Protein AF-A0A1W1H951-F1 (afdb_monomer_lite)

Radius of gyration: 13.01 Å; chains: 1; bounding box: 38×18×32 Å

Sequence (59 aa):
MPVISYEEGLLERLQDPEYASAYIAEALMDGDQEVIRIAFQDVINANKLSLEINSKEAA

Structure (mmCIF, N/CA/C/O backbone):
data_AF-A0A1W1H951-F1
#
_entry.id   AF-A0A1W1H951-F1
#
loop_
_atom_site.group_PDB
_atom_site.id
_atom_site.type_symbol
_atom_site.label_atom_id
_atom_site.label_alt_id
_atom_site.label_comp_id
_atom_site.label_asym_id
_atom_site.label_entity_id
_atom_site.label_seq_id
_atom_site.pdbx_PDB_ins_code
_atom_site.Cartn_x
_atom_site.Cartn_y
_atom_site.Cartn_z
_atom_site.occupancy
_atom_site.B_iso_or_equiv
_atom_site.auth_seq_id
_atom_site.auth_comp_id
_atom_site.auth_asym_id
_atom_site.auth_atom_id
_atom_site.pdbx_PDB_model_num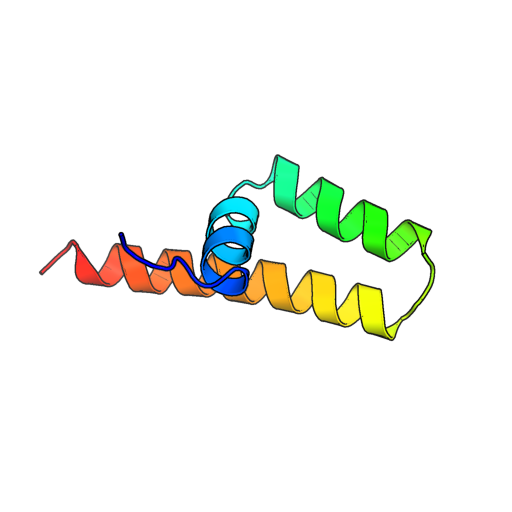
ATOM 1 N N . MET A 1 1 ? -26.639 3.357 -7.921 1.00 43.84 1 MET A N 1
ATOM 2 C CA . MET A 1 1 ? -25.390 2.570 -7.921 1.00 43.84 1 MET A CA 1
ATOM 3 C C . MET A 1 1 ? -24.335 3.479 -7.329 1.00 43.84 1 MET A C 1
ATOM 5 O O . MET A 1 1 ? -24.189 4.564 -7.885 1.00 43.84 1 MET A O 1
ATOM 9 N N . PRO A 1 2 ? -23.710 3.161 -6.184 1.00 49.69 2 PRO A N 1
ATOM 10 C CA . PRO A 1 2 ? -22.608 3.988 -5.723 1.00 49.69 2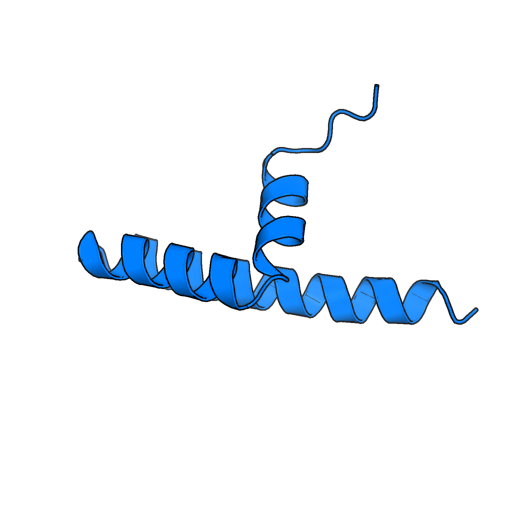 PRO A CA 1
ATOM 11 C C . PRO A 1 2 ? -21.508 3.872 -6.779 1.00 49.69 2 PRO A C 1
ATOM 13 O O . PRO A 1 2 ? -21.093 2.771 -7.136 1.00 49.69 2 PRO A O 1
ATOM 16 N N . VAL A 1 3 ? -21.126 5.004 -7.361 1.00 50.97 3 VAL A N 1
ATOM 17 C CA . VAL A 1 3 ? -19.929 5.094 -8.190 1.00 50.97 3 VAL A CA 1
ATOM 18 C C . VAL A 1 3 ? -18.793 5.022 -7.185 1.00 50.97 3 VAL A C 1
ATOM 20 O O . VAL A 1 3 ? -18.392 6.047 -6.647 1.00 50.97 3 VAL A O 1
ATOM 23 N N . ILE A 1 4 ? -18.387 3.807 -6.815 1.00 56.47 4 ILE A N 1
ATOM 24 C CA . ILE A 1 4 ? -17.200 3.625 -5.986 1.00 56.47 4 ILE A CA 1
ATOM 25 C C . ILE A 1 4 ? -16.075 4.202 -6.834 1.00 56.47 4 ILE A C 1
ATOM 27 O O . ILE A 1 4 ? -15.791 3.689 -7.922 1.00 56.47 4 ILE A O 1
ATOM 31 N N . SER A 1 5 ? -15.536 5.343 -6.408 1.00 68.31 5 SER A N 1
ATOM 32 C CA . SER A 1 5 ? -14.404 5.955 -7.089 1.00 68.31 5 SER A CA 1
ATOM 33 C C . SER A 1 5 ? -13.320 4.893 -7.194 1.00 68.31 5 SER A C 1
ATOM 35 O O . SER A 1 5 ? -13.039 4.204 -6.217 1.00 68.31 5 SER A O 1
ATOM 37 N N . TYR A 1 6 ? -12.739 4.732 -8.382 1.00 64.31 6 TYR A N 1
ATOM 38 C CA . TYR A 1 6 ? -11.691 3.741 -8.652 1.00 64.31 6 TYR A CA 1
ATOM 39 C C . TYR A 1 6 ? -10.597 3.737 -7.566 1.00 64.31 6 TYR A C 1
ATOM 41 O O . TYR A 1 6 ? -10.121 2.686 -7.154 1.00 64.31 6 TYR A O 1
ATOM 49 N N . GLU A 1 7 ? -10.284 4.924 -7.052 1.00 71.06 7 GLU A N 1
ATOM 50 C CA . GLU A 1 7 ? -9.352 5.169 -5.955 1.00 71.06 7 GLU A CA 1
ATOM 51 C C . GLU A 1 7 ? -9.816 4.571 -4.614 1.00 71.06 7 GLU A C 1
ATOM 53 O O . GLU A 1 7 ? -9.044 3.920 -3.923 1.00 71.06 7 GLU A O 1
ATOM 58 N N . GLU A 1 8 ? -11.098 4.699 -4.272 1.00 72.38 8 GLU A N 1
ATOM 59 C CA . GLU A 1 8 ? -11.679 4.157 -3.037 1.00 72.38 8 GLU A CA 1
ATOM 60 C C . GLU A 1 8 ? -11.681 2.619 -3.057 1.00 72.38 8 GLU A C 1
ATOM 62 O O . GLU A 1 8 ? -11.307 1.974 -2.079 1.00 72.38 8 GLU A O 1
ATOM 67 N N . GLY A 1 9 ? -11.989 2.027 -4.218 1.00 79.62 9 GLY A N 1
ATOM 68 C CA . GLY A 1 9 ? -11.905 0.578 -4.421 1.00 79.62 9 GLY A CA 1
ATOM 69 C C . GLY A 1 9 ? -10.469 0.046 -4.440 1.00 79.62 9 GLY A C 1
ATOM 70 O O . GLY A 1 9 ? -10.226 -1.088 -4.033 1.00 79.62 9 GLY A O 1
ATOM 71 N N . LEU A 1 10 ? -9.501 0.850 -4.887 1.00 81.94 10 LEU A N 1
ATOM 72 C CA . LEU A 1 10 ? -8.085 0.499 -4.806 1.00 81.94 10 LEU A CA 1
ATOM 73 C C . LEU A 1 10 ? -7.609 0.507 -3.349 1.00 81.94 10 LEU A C 1
ATOM 75 O O . LEU A 1 10 ? -6.996 -0.460 -2.906 1.00 81.94 10 LEU A O 1
ATOM 79 N N . LEU A 1 11 ? -7.939 1.555 -2.593 1.00 83.81 11 LEU A N 1
ATOM 80 C CA . LEU A 1 11 ? -7.543 1.693 -1.192 1.00 83.81 11 LEU A CA 1
ATOM 81 C C . LEU A 1 11 ? -8.150 0.598 -0.308 1.00 83.81 11 LEU A C 1
ATOM 83 O O . LEU A 1 11 ? -7.464 0.104 0.578 1.00 83.81 11 LEU A O 1
ATOM 87 N N . GLU A 1 12 ? -9.388 0.164 -0.562 1.00 82.06 12 GLU A N 1
ATOM 88 C CA . GLU A 1 12 ? -9.989 -0.977 0.144 1.00 82.06 12 GLU A CA 1
ATOM 89 C C . GLU A 1 12 ? -9.195 -2.272 -0.086 1.00 82.06 12 GLU A C 1
ATOM 91 O O . GLU A 1 12 ? -8.887 -2.997 0.857 1.00 82.06 12 GLU A O 1
ATOM 96 N N . ARG A 1 13 ? -8.781 -2.532 -1.330 1.00 85.06 13 ARG A N 1
ATOM 97 C CA . ARG A 1 13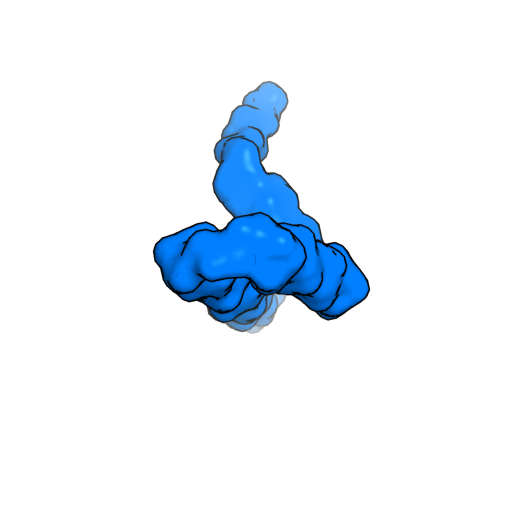 ? -8.003 -3.731 -1.682 1.00 85.06 13 ARG A CA 1
ATOM 98 C C . ARG A 1 13 ? -6.582 -3.678 -1.132 1.00 85.06 13 ARG A C 1
ATOM 100 O O . ARG A 1 13 ? -6.049 -4.708 -0.745 1.00 85.06 13 ARG A O 1
ATOM 107 N N . LEU A 1 14 ? -5.989 -2.490 -1.040 1.00 88.31 14 LEU A N 1
ATOM 108 C CA . LEU A 1 14 ? -4.669 -2.275 -0.440 1.00 88.31 14 LEU A CA 1
ATOM 109 C C . LEU A 1 14 ? -4.648 -2.435 1.091 1.00 88.31 14 LEU A C 1
ATOM 111 O O . LEU A 1 14 ? -3.568 -2.409 1.680 1.00 88.31 14 LEU A O 1
ATOM 115 N N . GLN A 1 15 ? -5.801 -2.613 1.747 1.00 84.81 15 GLN A N 1
ATOM 116 C CA . GLN A 1 15 ? -5.838 -3.046 3.149 1.00 84.81 15 GLN A CA 1
ATOM 117 C C . GLN A 1 15 ? -5.465 -4.524 3.300 1.00 84.81 15 GLN A C 1
ATOM 119 O O . GLN A 1 15 ? -5.008 -4.932 4.367 1.00 84.81 15 GLN A 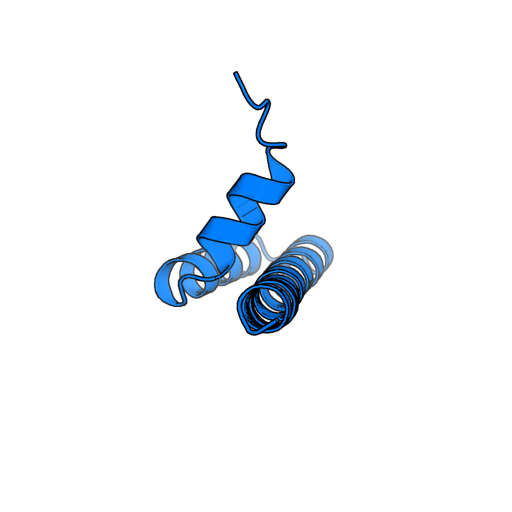O 1
ATOM 124 N N . ASP A 1 16 ? -5.638 -5.322 2.244 1.00 88.06 16 ASP A N 1
ATOM 125 C CA . ASP A 1 16 ? -5.188 -6.703 2.241 1.00 88.06 16 ASP A CA 1
ATOM 126 C C . ASP A 1 16 ? -3.652 -6.753 2.110 1.00 88.06 16 ASP A C 1
ATOM 128 O O . ASP A 1 16 ? -3.089 -6.206 1.154 1.00 88.06 16 ASP A O 1
ATOM 132 N N . PRO A 1 17 ? -2.943 -7.386 3.060 1.00 84.44 17 PRO A N 1
ATOM 133 C CA . PRO A 1 17 ? -1.485 -7.386 3.073 1.00 84.44 17 PRO A CA 1
ATOM 134 C C . PRO A 1 17 ? -0.877 -8.163 1.898 1.00 84.44 17 PRO A C 1
ATOM 136 O O . PRO A 1 17 ? 0.208 -7.798 1.437 1.00 84.44 17 PRO A O 1
ATOM 139 N N . GLU A 1 18 ? -1.551 -9.200 1.385 1.00 89.31 18 GLU A N 1
ATOM 140 C CA . GLU A 1 18 ? -1.077 -9.937 0.209 1.00 89.31 18 GLU A CA 1
ATOM 141 C C . GLU A 1 18 ? -1.193 -9.059 -1.040 1.00 89.31 18 GLU A C 1
ATOM 143 O O . GLU A 1 18 ? -0.210 -8.895 -1.769 1.00 89.31 18 GLU A O 1
ATOM 148 N N . TYR A 1 19 ? -2.340 -8.405 -1.235 1.00 89.62 19 TYR A N 1
ATOM 149 C CA . TYR A 1 19 ? -2.559 -7.481 -2.347 1.00 89.62 19 TYR A CA 1
ATOM 150 C C . TYR A 1 19 ? -1.613 -6.272 -2.299 1.00 89.62 19 TYR A C 1
ATOM 152 O O . TYR A 1 19 ? -1.005 -5.924 -3.312 1.00 89.62 19 TYR A O 1
ATOM 160 N N . ALA A 1 20 ? -1.418 -5.662 -1.126 1.00 90.00 20 ALA A N 1
ATOM 161 C CA . ALA A 1 20 ? -0.489 -4.546 -0.945 1.00 90.00 20 ALA A CA 1
ATOM 162 C C . ALA A 1 20 ? 0.959 -4.933 -1.283 1.00 90.00 20 ALA A C 1
ATOM 164 O O . ALA A 1 20 ? 1.676 -4.173 -1.938 1.00 90.00 20 ALA A O 1
ATOM 165 N N . SER A 1 21 ? 1.391 -6.127 -0.864 1.00 89.94 21 SER A N 1
ATOM 166 C CA . SER A 1 21 ? 2.739 -6.619 -1.157 1.00 89.94 21 SER A CA 1
ATOM 167 C C . SER A 1 21 ? 2.957 -6.864 -2.653 1.00 89.94 21 SER A C 1
ATOM 169 O O . SER A 1 21 ? 4.006 -6.490 -3.179 1.00 89.94 21 SER A O 1
ATOM 171 N N . ALA A 1 22 ? 1.956 -7.414 -3.349 1.00 92.38 22 ALA A N 1
ATOM 172 C CA . ALA A 1 22 ? 1.993 -7.611 -4.794 1.00 92.38 22 ALA A CA 1
ATOM 173 C C . ALA A 1 22 ? 2.032 -6.269 -5.543 1.00 92.38 22 ALA A C 1
ATOM 175 O O . ALA A 1 22 ? 2.889 -6.082 -6.401 1.00 92.38 22 ALA A O 1
ATOM 176 N N . TYR A 1 23 ? 1.197 -5.307 -5.143 1.00 90.19 23 TYR A N 1
ATOM 177 C CA . TYR A 1 23 ? 1.142 -3.971 -5.743 1.00 90.19 23 TYR A CA 1
ATOM 178 C C . TYR A 1 23 ? 2.477 -3.214 -5.628 1.00 90.19 23 TYR A C 1
ATOM 180 O O . TYR A 1 23 ? 2.972 -2.654 -6.606 1.00 90.19 23 TYR A O 1
ATOM 188 N N . ILE A 1 24 ? 3.118 -3.250 -4.452 1.00 90.19 24 ILE A N 1
ATOM 189 C CA . ILE A 1 24 ? 4.459 -2.671 -4.271 1.00 90.19 24 ILE A CA 1
ATOM 190 C C . ILE A 1 24 ? 5.501 -3.443 -5.095 1.00 90.19 24 ILE A C 1
ATOM 192 O O . ILE A 1 24 ? 6.398 -2.830 -5.671 1.00 90.19 24 ILE A O 1
ATOM 196 N N . ALA A 1 25 ? 5.412 -4.775 -5.161 1.00 92.06 25 ALA A N 1
ATOM 197 C CA . ALA A 1 25 ? 6.348 -5.585 -5.936 1.00 92.06 25 ALA A CA 1
ATOM 198 C C . ALA A 1 25 ? 6.274 -5.276 -7.439 1.00 92.06 25 ALA A C 1
ATOM 200 O O . ALA A 1 25 ? 7.318 -5.165 -8.077 1.00 92.06 25 ALA A O 1
ATOM 201 N N . GLU A 1 26 ? 5.077 -5.078 -7.990 1.00 91.38 26 GLU A N 1
ATOM 202 C CA . GLU A 1 26 ? 4.884 -4.646 -9.379 1.00 91.38 26 GLU A CA 1
ATOM 203 C C . GLU A 1 26 ? 5.516 -3.270 -9.630 1.00 91.38 26 GLU A C 1
ATOM 205 O O . GLU A 1 26 ? 6.285 -3.111 -10.578 1.00 91.38 26 GLU A O 1
ATOM 210 N N . ALA A 1 27 ? 5.292 -2.305 -8.731 1.00 91.44 27 ALA A N 1
ATOM 211 C CA . ALA A 1 27 ? 5.920 -0.985 -8.810 1.00 91.44 27 ALA A CA 1
ATOM 212 C C . ALA A 1 27 ? 7.458 -1.055 -8.734 1.00 91.44 27 ALA A C 1
ATOM 214 O O . ALA A 1 27 ? 8.161 -0.333 -9.439 1.00 91.44 27 ALA A O 1
ATOM 215 N N . LEU A 1 28 ? 8.003 -1.950 -7.905 1.00 89.88 28 LEU A N 1
ATOM 216 C CA . LEU A 1 28 ? 9.446 -2.179 -7.801 1.00 89.88 28 LEU A CA 1
ATOM 217 C C . LEU A 1 28 ? 10.039 -2.807 -9.070 1.00 89.88 28 LEU A C 1
ATOM 219 O O . LEU A 1 28 ? 11.185 -2.507 -9.403 1.00 89.88 28 LEU A O 1
ATOM 223 N N . MET A 1 29 ? 9.290 -3.669 -9.767 1.00 91.06 29 MET A N 1
ATOM 224 C CA . MET A 1 29 ? 9.735 -4.285 -11.024 1.00 91.06 29 MET A CA 1
ATOM 225 C C . MET A 1 29 ? 9.804 -3.283 -12.179 1.00 91.06 29 MET A C 1
ATOM 227 O O . MET A 1 29 ? 10.674 -3.425 -13.036 1.00 91.06 29 MET A O 1
ATOM 231 N N . ASP A 1 30 ? 8.928 -2.277 -12.186 1.00 88.12 30 ASP A N 1
ATOM 232 C CA . ASP A 1 30 ? 8.951 -1.189 -13.171 1.00 88.12 30 ASP A CA 1
ATOM 233 C C . ASP A 1 30 ? 10.225 -0.328 -13.044 1.00 88.12 30 ASP A C 1
ATOM 235 O O . ASP A 1 30 ? 10.748 0.198 -14.024 1.00 88.12 30 ASP A O 1
ATOM 239 N N . GLY A 1 31 ? 10.794 -0.253 -11.833 1.00 83.62 31 GLY A N 1
ATOM 240 C CA . GLY A 1 31 ? 12.063 0.426 -11.558 1.00 83.62 31 GLY A CA 1
ATOM 241 C C . GLY A 1 31 ? 11.965 1.954 -11.520 1.00 83.62 31 GLY A C 1
ATOM 242 O O . GLY A 1 31 ? 12.970 2.625 -11.266 1.00 83.62 31 GLY A O 1
ATOM 243 N N . ASP A 1 32 ? 10.770 2.506 -11.724 1.00 91.44 32 ASP A N 1
ATOM 244 C CA . ASP A 1 32 ? 10.502 3.932 -11.629 1.00 91.44 32 ASP A CA 1
ATOM 245 C C . ASP A 1 32 ? 10.324 4.370 -10.164 1.00 91.44 32 ASP A C 1
ATOM 247 O O . ASP A 1 32 ? 9.449 3.916 -9.422 1.00 91.44 32 ASP A O 1
ATOM 251 N N . GLN A 1 33 ? 11.195 5.277 -9.721 1.00 88.69 33 GLN A N 1
ATOM 252 C CA . GLN A 1 33 ? 11.225 5.771 -8.341 1.00 88.69 33 GLN A CA 1
ATOM 253 C C . GLN A 1 33 ? 9.955 6.535 -7.943 1.00 88.69 33 GLN A C 1
ATOM 255 O O . GLN A 1 33 ? 9.612 6.573 -6.757 1.00 88.69 33 GLN A O 1
ATOM 260 N N . GLU A 1 34 ? 9.288 7.178 -8.898 1.00 90.44 34 GLU A N 1
ATOM 261 C CA . GLU A 1 34 ? 8.053 7.917 -8.664 1.00 90.44 34 GLU A CA 1
ATOM 262 C C . GLU A 1 34 ? 6.892 6.942 -8.464 1.00 90.44 34 GLU A C 1
ATOM 264 O O . GLU A 1 34 ? 6.173 7.053 -7.470 1.00 90.44 34 GLU A O 1
ATOM 269 N N . VAL A 1 35 ? 6.799 5.911 -9.310 1.00 87.69 35 VAL A N 1
ATOM 270 C CA . VAL A 1 35 ? 5.791 4.842 -9.199 1.00 87.69 35 VAL A CA 1
ATOM 271 C C . VAL A 1 35 ? 5.925 4.087 -7.878 1.00 87.69 35 VAL A C 1
ATOM 273 O O . VAL A 1 35 ? 4.936 3.889 -7.174 1.00 87.69 35 VAL A O 1
ATOM 276 N N . ILE A 1 36 ? 7.150 3.737 -7.476 1.00 89.81 36 ILE A N 1
ATOM 277 C CA . ILE A 1 36 ? 7.409 3.077 -6.188 1.00 89.81 36 ILE A CA 1
ATOM 278 C C . ILE A 1 36 ? 6.931 3.953 -5.027 1.00 89.81 36 ILE A C 1
ATOM 280 O O . ILE A 1 36 ? 6.242 3.478 -4.124 1.00 89.81 36 ILE A O 1
ATOM 284 N N . ARG A 1 37 ? 7.272 5.247 -5.039 1.00 91.44 37 ARG A N 1
ATOM 285 C CA . ARG A 1 37 ? 6.866 6.180 -3.980 1.00 91.44 37 ARG A CA 1
ATOM 286 C C . ARG A 1 37 ? 5.346 6.289 -3.884 1.00 91.44 37 ARG A C 1
ATOM 288 O O . ARG A 1 37 ? 4.826 6.266 -2.769 1.00 91.44 37 ARG A O 1
ATOM 295 N N . ILE A 1 38 ? 4.664 6.400 -5.023 1.00 90.56 38 ILE A N 1
ATOM 296 C CA . ILE A 1 38 ? 3.200 6.455 -5.091 1.00 90.56 38 ILE A CA 1
ATOM 297 C C . ILE A 1 38 ? 2.610 5.161 -4.527 1.00 90.56 38 ILE A C 1
ATOM 299 O O . ILE A 1 38 ? 1.774 5.227 -3.632 1.00 90.56 38 ILE A O 1
ATOM 303 N N . ALA A 1 39 ? 3.125 3.996 -4.929 1.00 89.94 39 ALA A N 1
ATOM 304 C CA . ALA A 1 39 ? 2.625 2.711 -4.453 1.00 89.94 39 ALA A CA 1
ATOM 305 C C . ALA A 1 39 ? 2.744 2.550 -2.927 1.00 89.94 39 ALA A C 1
ATOM 307 O O . ALA A 1 39 ? 1.809 2.101 -2.262 1.00 89.94 39 ALA A O 1
ATOM 308 N N . PHE A 1 40 ? 3.867 2.978 -2.339 1.00 89.50 40 PHE A N 1
ATOM 309 C CA . PHE A 1 40 ? 4.015 3.021 -0.881 1.00 89.50 40 PHE A CA 1
ATOM 310 C C . PHE A 1 40 ? 3.031 3.995 -0.227 1.00 89.50 40 PHE A C 1
ATOM 312 O O . PHE A 1 40 ? 2.470 3.694 0.829 1.00 89.50 40 PHE A O 1
ATOM 319 N N . GLN A 1 41 ? 2.824 5.165 -0.831 1.00 90.44 41 GLN A N 1
ATOM 320 C CA . GLN A 1 41 ? 1.901 6.167 -0.314 1.00 90.44 41 GLN A CA 1
ATOM 321 C C . GLN A 1 41 ? 0.448 5.676 -0.345 1.00 90.44 41 GLN A C 1
ATOM 323 O O . GLN A 1 41 ? -0.265 5.875 0.638 1.00 90.44 41 GLN A O 1
ATOM 328 N N . ASP A 1 42 ? 0.039 4.969 -1.398 1.00 88.81 42 ASP A N 1
ATOM 329 C CA . ASP A 1 42 ? -1.286 4.356 -1.511 1.00 88.81 42 ASP A CA 1
ATOM 330 C C . ASP A 1 42 ? -1.519 3.314 -0.411 1.00 88.81 42 ASP A C 1
ATOM 332 O O . ASP A 1 42 ? -2.552 3.336 0.256 1.00 88.81 42 ASP A O 1
ATOM 336 N N . VAL A 1 43 ? -0.536 2.448 -0.142 1.00 89.06 43 VAL A N 1
ATOM 337 C CA . VAL A 1 43 ? -0.630 1.429 0.921 1.00 89.06 43 VAL A CA 1
ATOM 338 C C . VAL A 1 43 ? -0.708 2.065 2.313 1.00 89.06 43 VAL A C 1
ATOM 340 O O . VAL A 1 43 ? -1.487 1.625 3.162 1.00 89.06 43 VAL A O 1
ATOM 343 N N . ILE A 1 44 ? 0.056 3.132 2.563 1.00 89.19 44 ILE A N 1
ATOM 344 C CA . ILE A 1 44 ? -0.020 3.886 3.825 1.00 89.19 44 ILE A CA 1
ATOM 345 C C . ILE A 1 44 ? -1.389 4.562 3.964 1.00 89.19 44 ILE A C 1
ATOM 347 O O . ILE A 1 44 ? -1.996 4.502 5.035 1.00 89.19 44 ILE A O 1
ATOM 351 N N . ASN A 1 45 ? -1.889 5.184 2.895 1.00 86.69 45 ASN A N 1
ATOM 352 C CA . ASN A 1 45 ? -3.195 5.838 2.887 1.00 86.69 45 ASN A CA 1
ATOM 353 C C . ASN A 1 45 ? -4.329 4.832 3.109 1.00 86.69 45 ASN A C 1
ATOM 355 O O . ASN A 1 45 ? -5.228 5.115 3.896 1.00 86.69 45 ASN A O 1
ATOM 359 N N . ALA A 1 46 ? -4.254 3.648 2.499 1.00 86.75 46 ALA A N 1
ATOM 360 C CA . ALA A 1 46 ? -5.206 2.559 2.700 1.00 86.75 46 ALA A CA 1
ATOM 361 C C . ALA A 1 46 ? -5.262 2.108 4.166 1.00 86.75 46 ALA A C 1
ATOM 363 O O . ALA A 1 46 ? -6.340 1.994 4.752 1.00 86.75 46 ALA A O 1
ATOM 364 N N . ASN A 1 47 ? -4.098 1.938 4.799 1.00 81.12 47 ASN A N 1
ATOM 365 C CA . ASN A 1 47 ? -4.013 1.574 6.213 1.00 81.12 47 ASN A CA 1
ATOM 366 C C . ASN A 1 47 ? -4.515 2.695 7.134 1.00 81.12 47 ASN A C 1
ATOM 368 O O . ASN A 1 47 ? -5.178 2.430 8.135 1.00 81.12 47 ASN A O 1
ATOM 372 N N . LYS A 1 48 ? -4.248 3.958 6.791 1.00 80.12 48 LYS A N 1
ATOM 373 C CA . LYS A 1 48 ? -4.764 5.106 7.543 1.00 80.12 48 LYS A CA 1
ATOM 374 C C . LYS A 1 48 ? -6.291 5.203 7.454 1.00 80.12 48 LYS A C 1
ATOM 376 O O . LYS A 1 48 ? -6.940 5.388 8.479 1.00 80.12 48 LYS A O 1
ATOM 381 N N . LEU A 1 49 ? -6.859 5.012 6.264 1.00 67.75 49 LEU A N 1
ATOM 382 C CA . LEU A 1 49 ? -8.306 4.917 6.058 1.00 67.75 49 LEU A CA 1
ATOM 383 C C . LEU A 1 49 ? -8.924 3.785 6.881 1.00 67.75 49 LEU A C 1
ATOM 385 O O . LEU A 1 49 ? -9.953 3.999 7.515 1.00 67.75 49 LEU A O 1
ATOM 389 N N . SER A 1 50 ? -8.269 2.623 6.945 1.00 64.25 50 SER A N 1
ATOM 390 C CA . SER A 1 50 ? -8.711 1.502 7.785 1.00 64.25 50 SER A CA 1
ATOM 391 C C . SER A 1 50 ? -8.821 1.908 9.268 1.00 64.25 50 SER A C 1
ATOM 393 O O . SER A 1 50 ? -9.826 1.634 9.924 1.00 64.25 50 SER A O 1
ATOM 395 N N . LEU A 1 51 ? -7.848 2.671 9.78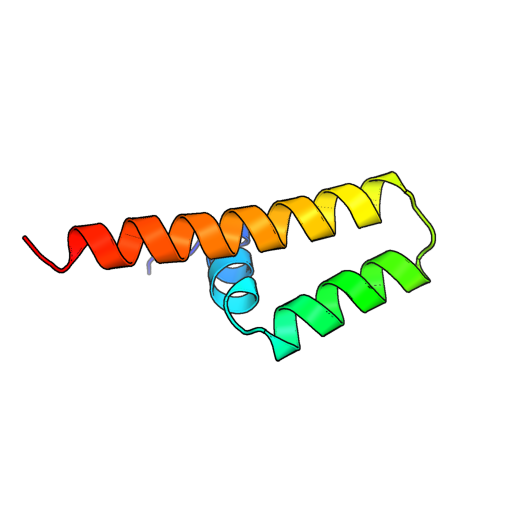6 1.00 62.97 51 LEU A N 1
ATOM 396 C CA . LEU A 1 51 ? -7.865 3.190 11.164 1.00 62.97 51 LEU A CA 1
ATOM 397 C C . LEU A 1 51 ? -8.967 4.241 11.409 1.00 62.97 51 LEU A C 1
ATOM 399 O O . LEU A 1 51 ? -9.532 4.307 12.506 1.00 62.97 51 LEU A O 1
ATOM 403 N N . GLU A 1 52 ? -9.286 5.060 10.405 1.00 60.25 52 GLU A N 1
ATOM 404 C CA . GLU A 1 52 ? -10.346 6.073 10.490 1.00 60.25 52 GLU A CA 1
ATOM 405 C C . GLU A 1 52 ? -11.753 5.454 10.412 1.00 60.25 52 GLU A C 1
ATOM 407 O O . GLU A 1 52 ? -12.651 5.891 11.138 1.00 60.25 52 GLU A O 1
ATOM 412 N N . ILE A 1 53 ? -11.950 4.403 9.606 1.00 60.47 53 ILE A N 1
ATOM 413 C CA . ILE A 1 53 ? -13.230 3.678 9.521 1.00 60.47 53 ILE A CA 1
ATOM 414 C C . ILE A 1 53 ? -13.514 2.929 10.828 1.00 60.47 53 ILE A C 1
ATOM 416 O O . ILE A 1 53 ? -14.602 3.065 11.391 1.00 60.47 53 ILE A O 1
ATOM 420 N N . ASN A 1 54 ? -12.511 2.256 11.396 1.00 57.59 54 ASN A N 1
ATOM 421 C CA . ASN A 1 54 ? -12.669 1.498 12.639 1.00 57.59 54 ASN A CA 1
ATOM 422 C C . ASN A 1 54 ? -12.955 2.389 13.870 1.00 57.59 54 ASN A C 1
ATOM 424 O O . ASN A 1 54 ? -13.447 1.911 14.890 1.00 57.59 54 ASN A O 1
ATOM 428 N N . SER A 1 55 ? -12.664 3.692 13.775 1.00 57.56 55 SER A N 1
ATOM 429 C CA . SER A 1 55 ? -12.973 4.696 14.805 1.00 57.56 55 SER A CA 1
ATOM 430 C C . SER A 1 55 ? -14.393 5.271 14.687 1.00 57.56 55 SER A C 1
ATOM 432 O O . SER A 1 55 ? -14.895 5.849 15.650 1.00 57.56 55 SER A O 1
ATOM 434 N N . LYS A 1 56 ? -15.057 5.121 13.531 1.00 55.00 56 LYS A N 1
ATOM 435 C CA . LYS A 1 56 ? -16.430 5.600 13.290 1.00 55.00 56 LYS A CA 1
ATOM 436 C C . LYS A 1 56 ? -17.514 4.582 13.654 1.00 55.00 56 L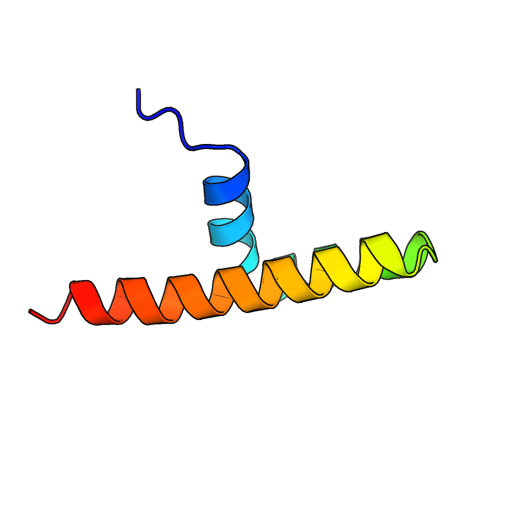YS A C 1
ATOM 438 O O . LYS A 1 56 ? -18.634 4.998 13.919 1.00 55.00 56 LYS A O 1
ATOM 443 N N . GLU A 1 57 ? -17.199 3.288 13.696 1.00 54.84 57 GLU A N 1
ATOM 444 C CA . GLU A 1 57 ? -18.149 2.229 14.092 1.00 54.84 57 GLU A CA 1
ATOM 445 C C . GLU A 1 57 ? -18.270 2.026 15.615 1.00 54.84 57 GLU A C 1
ATOM 447 O O . GLU A 1 57 ? -19.134 1.283 16.070 1.00 54.84 57 GLU A O 1
ATOM 452 N N . ALA A 1 58 ? -17.438 2.695 16.422 1.00 51.19 58 ALA A N 1
ATOM 453 C CA . ALA A 1 58 ? -17.435 2.566 17.883 1.00 51.19 58 ALA A CA 1
ATOM 454 C C . ALA A 1 58 ? -18.257 3.643 18.635 1.00 51.19 58 ALA A C 1
ATOM 456 O O . ALA A 1 58 ? -18.140 3.730 19.860 1.00 51.19 58 ALA A O 1
ATOM 457 N N . ALA A 1 59 ? -19.049 4.468 17.934 1.00 44.34 59 ALA A N 1
ATOM 458 C CA . ALA A 1 59 ? -19.812 5.592 18.499 1.00 44.34 59 ALA A CA 1
ATOM 459 C C . ALA A 1 59 ? -21.331 5.443 18.329 1.00 44.34 59 ALA A C 1
ATOM 461 O O . ALA A 1 59 ? -21.768 5.036 17.230 1.00 44.34 59 ALA A O 1
#

Secondary structure (DSSP, 8-state):
-----HHHHHHHHTTSHHHHHHHHHHHHHH--HHHHHHHHHHHHHHHHHHHHHHHHTT-

pLDDT: mean 78.51, std 14.76, range [43.84, 92.38]

Foldseek 3Di:
DPPCPPLNVLLLQLCDVVSLVVCLVVQVVVVDPVSNVVSVVSSVVSVVVVVVVVVVVVD

Organism: NCBI:txid1246637